Protein 3BPU (pdb70)

Foldseek 3Di:
DKDKDKFKAWAAPVGRQWDWDADPVQQAIFTCDRNDSRVPHDGGWHFQDKQPHGCRPPHRVVVVVVRVPDDHGDMIMTITIDDPDD

InterPro domains:
  IPR001202 WW domain [PF00397] (302-331)
  IPR001202 WW domain [PF00397] (361-390)
  IPR001202 WW domain [PS01159] (306-331)
  IPR001202 WW domain [PS01159] (365-390)
  IPR001202 WW domain [PS50020] (300-333)
  IPR001202 WW domain [PS50020] (359-392)
  IPR001202 WW domain [SM00456] (301-333)
  IPR001202 WW domain [SM00456] (360-392)
  IPR001202 WW domain [cd00201] (303-332)
  IPR001202 WW domain [cd00201] (362-392)
  IPR001478 PDZ domain [PF00595] (476-541)
  IPR001478 PDZ domain [PF00595] (644-720)
  IPR001478 PDZ domain [PF00595] (847-921)
  IPR001478 PDZ domain [PF00595] (999-1090)
  IPR001478 PDZ domain [PF00595] (1153-1228)
  IPR001478 PDZ domain [PS50106] (17-105)
  IPR001478 PDZ domain [PS50106] (472-541)
  IPR001478 PDZ domain [PS50106] (643-721)
  IPR001478 PDZ domain [PS50106] (841-923)
  IPR001478 PDZ domain [PS50106] (998-1094)

Secondary structure (DSSP, 8-state):
-EEEEEEEEE-BTTBSS-EEEE-TTSSSEEEEE-----TT--TT-EEEEETTEE-TTS-HHHHHHHHHTSPTT-EEEEEEEEE---

Sequence (86 aa):
SMELITVHIVKGPMGFGFTIADSPGGGGQRVKQIVDRSRGLKEGDLIVEVNKKNVQALTHNQVVDMLVESPKGSEVTLLVQRQTRL

B-factor: mean 22.25, std 10.45, range [5.33, 60.24]

GO terms:
  GO:0005515 protein binding (F, IPI)
  GO:0071944 cell periphery (C, IDA)
  GO:0005737 cytoplasm (C, IDA)
  GO:0005886 plasma membrane (C, IDA)
  GO:0005911 cell-cell junction (C, IDA)
  GO:0022409 positive regulation of cell-cell adhesion (P, IDA)
  GO:0005515 protein binding (F, TAS)
  GO:0005886 plasma membrane (C, TAS)
  GO:0005911 cell-cell junction (C, TAS)
  GO:0007155 cell adhesion (P, TAS)
  GO:0007166 cell surface receptor signaling pathway (P, TAS)
  GO:0030054 cell junction (C, IDA)
  GO:0042995 cell projection (C, IDA)
  GO:0051393 alpha-actinin binding (F, IPI)

CATH classification: 2.30.42.10

Radius of gyration: 11.93 Å; Cα contacts (8 Å, |Δi|>4): 181; chains: 1; bounding box: 28×35×20 Å

Nearest PDB structures (foldseek):
  3bpu-assembly1_A  TM=1.012E+00  e=3.705E-16  Homo sapiens
  3soe-assembly1_A  TM=9.095E-01  e=6.011E-08  Homo sapiens
  1ujv-assembly1_A  TM=8.438E-01  e=3.023E-08  Homo sapiens
  5n7f-assembly2_B  TM=8.901E-01  e=1.470E-05  Homo sapiens
  6twq-assembly1_B  TM=8.588E-01  e=2.924E-05  Homo sapiens

Organism: Homo sapiens (NCBI:txid9606)

Structure (mmCIF, N/CA/C/O backbone):
data_3BPU
#
_entry.id   3BPU
#
_cell.length_a   32.472
_cell.length_b   61.578
_cell.length_c   80.113
_cell.angle_alpha   90.00
_cell.angle_beta   90.00
_cell.angle_gamma   90.00
#
_symmetry.space_group_name_H-M   'C 2 2 21'
#
loop_
_entity.id
_entity.type
_entity.pdbx_description
1 polymer 'Membrane-associated guanylate kinase, WW and PDZ domain-containing protein 1'
2 non-polymer 'ZINC ION'
3 water water
#
loop_
_atom_site.group_PDB
_atom_site.id
_atom_site.type_symbol
_atom_site.label_atom_id
_atom_site.label_alt_id
_atom_site.label_comp_id
_atom_site.label_asym_id
_atom_site.label_entity_id
_atom_site.label_seq_id
_atom_site.pdbx_PDB_ins_code
_atom_site.Cartn_x
_atom_site.Cartn_y
_atom_site.Cartn_z
_atom_site.occupancy
_atom_site.B_iso_or_equiv
_atom_site.auth_seq_id
_atom_site.auth_comp_id
_atom_site.auth_asym_id
_atom_site.auth_atom_id
_atom_site.pdbx_PDB_model_num
ATOM 1 N N . SER A 1 1 ? -11.405 25.170 -19.4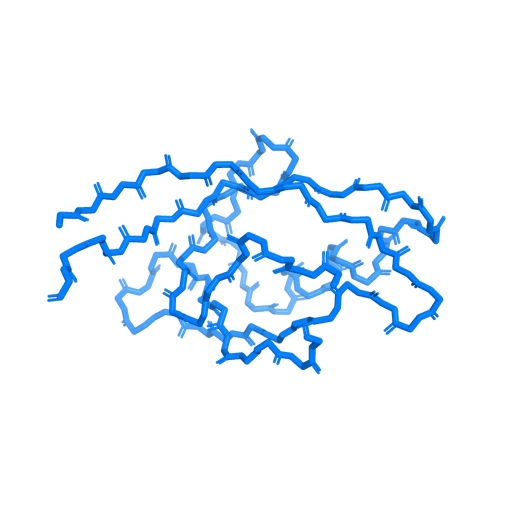87 1.00 30.79 638 SER A N 1
ATOM 2 C CA . SER A 1 1 ? -12.535 24.365 -20.025 1.00 28.82 638 SER A CA 1
ATOM 3 C C . SER A 1 1 ? -12.405 22.964 -19.464 1.00 24.21 638 SER A C 1
ATOM 4 O O . SER A 1 1 ? -11.336 22.603 -18.986 1.00 19.43 638 SER A O 1
ATOM 7 N N . MET A 1 2 ? -13.478 22.181 -19.564 1.00 24.34 639 MET A N 1
ATOM 8 C CA . MET A 1 2 ? -13.484 20.797 -19.093 1.00 19.60 639 MET A CA 1
ATOM 9 C C . MET A 1 2 ? -13.042 19.825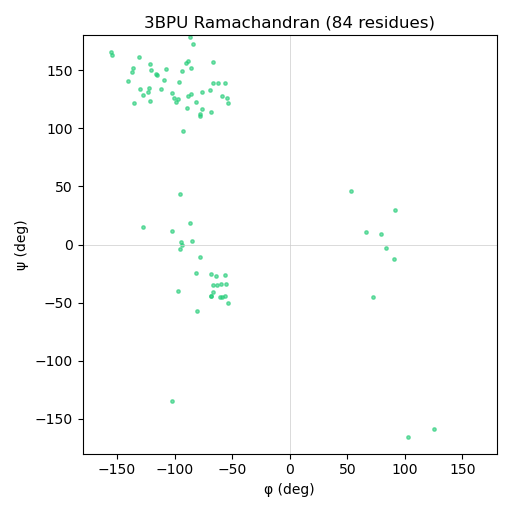 -20.180 1.00 14.12 639 MET A C 1
ATOM 10 O O . MET A 1 2 ? -13.715 19.649 -21.187 1.00 17.63 639 MET A O 1
ATOM 15 N N . GLU A 1 3 ? -11.934 19.152 -19.921 1.00 12.54 640 GLU A N 1
ATOM 16 C CA . GLU A 1 3 ? -11.291 18.213 -20.827 1.00 15.40 640 GLU A CA 1
ATOM 17 C C . GLU A 1 3 ? -11.311 16.807 -20.236 1.00 11.29 640 GLU A C 1
ATOM 18 O O . GLU A 1 3 ? -11.139 16.649 -19.034 1.00 14.92 640 GLU A O 1
ATOM 24 N N . LEU A 1 4 ? -11.424 15.794 -21.098 1.00 12.36 641 LEU A N 1
ATOM 25 C CA . LEU A 1 4 ? -11.270 14.390 -20.729 1.00 14.07 641 LEU A CA 1
ATOM 26 C C . LEU A 1 4 ? -9.857 13.908 -21.075 1.00 15.17 641 LEU A C 1
ATOM 27 O O . LEU A 1 4 ? -9.427 13.997 -22.243 1.00 14.61 641 LEU A O 1
ATOM 32 N N . ILE A 1 5 ? -9.143 13.415 -20.057 1.00 15.24 642 ILE A N 1
ATOM 33 C CA . ILE A 1 5 ? -7.747 13.053 -20.123 1.00 16.13 642 ILE A CA 1
ATOM 34 C C . ILE A 1 5 ? -7.613 11.626 -19.609 1.00 19.45 642 ILE A C 1
ATOM 35 O O . ILE A 1 5 ? -8.183 11.288 -18.569 1.00 13.56 642 ILE A O 1
ATOM 40 N N . THR A 1 6 ? -6.940 10.786 -20.410 1.00 17.27 643 THR A N 1
ATOM 41 C CA . THR A 1 6 ? -6.544 9.449 -20.004 1.00 18.84 643 THR A CA 1
ATOM 42 C C . THR A 1 6 ? -5.175 9.534 -19.317 1.00 19.02 643 THR A C 1
ATOM 43 O O . THR A 1 6 ? -4.246 10.160 -19.808 1.00 25.58 643 THR A O 1
ATOM 47 N N . VAL A 1 7 ? -5.101 8.963 -18.124 1.00 15.01 644 VAL A N 1
ATOM 48 C CA . VAL A 1 7 ? -3.855 8.900 -17.351 1.00 16.33 644 VAL A CA 1
ATOM 49 C C . VAL A 1 7 ? -3.552 7.438 -17.029 1.00 21.33 644 VAL A C 1
ATOM 50 O O . VAL A 1 7 ? -4.406 6.728 -16.550 1.00 16.49 644 VAL A O 1
ATOM 54 N N . HIS A 1 8 ? -2.311 7.013 -17.282 1.00 18.75 645 HIS A N 1
ATOM 55 C CA . HIS A 1 8 ? -1.843 5.643 -16.978 1.00 17.37 645 HIS A CA 1
ATOM 56 C C . HIS A 1 8 ? -1.007 5.694 -15.719 1.00 18.26 645 HIS A C 1
ATOM 57 O O . HIS A 1 8 ? -0.145 6.538 -15.629 1.00 15.61 645 HIS A O 1
ATOM 64 N N . ILE A 1 9 ? -1.293 4.814 -14.761 1.00 17.84 646 ILE A N 1
ATOM 65 C CA . ILE A 1 9 ? -0.601 4.774 -13.473 1.00 16.79 646 ILE A CA 1
ATOM 66 C C . ILE A 1 9 ? -0.270 3.335 -13.148 1.00 13.15 646 ILE A C 1
ATOM 67 O O . ILE A 1 9 ? -1.161 2.472 -13.110 1.00 16.58 646 ILE A O 1
ATOM 72 N N . VAL A 1 10 ? 1.015 3.085 -12.956 1.00 18.12 647 VAL A N 1
ATOM 73 C CA . VAL A 1 10 ? 1.529 1.783 -12.559 1.00 17.33 647 VAL A CA 1
ATOM 74 C C . VAL A 1 10 ? 1.450 1.730 -11.052 1.00 19.69 647 VAL A C 1
ATOM 75 O O . VAL A 1 10 ? 1.875 2.660 -10.369 1.00 18.22 647 VAL A O 1
ATOM 79 N N . LYS A 1 11 ? 0.861 0.662 -10.520 1.00 21.08 648 LYS A N 1
ATOM 80 C CA . LYS A 1 11 ? 0.784 0.499 -9.083 1.00 22.46 648 LYS A CA 1
ATOM 81 C C . LYS A 1 11 ? 2.138 0.059 -8.532 1.00 22.61 648 LYS A C 1
ATOM 82 O O . LYS A 1 11 ? 2.612 -1.029 -8.839 1.00 30.74 648 LYS A O 1
ATOM 91 N N . GLY A 1 12 ? 2.739 0.894 -7.696 1.00 32.70 649 GLY A N 1
ATOM 92 C CA . GLY A 1 12 ? 4.046 0.590 -7.119 1.00 29.53 649 GLY A CA 1
ATOM 93 C C . GLY A 1 12 ? 3.950 -0.241 -5.839 1.00 27.57 649 GLY A C 1
ATOM 94 O O . GLY A 1 12 ? 2.839 -0.533 -5.366 1.00 25.81 649 GLY A O 1
ATOM 95 N N . PRO A 1 13 ? 5.113 -0.602 -5.255 1.00 24.72 650 PRO A N 1
ATOM 96 C CA . PRO A 1 13 ? 5.100 -1.386 -4.001 1.00 26.86 650 PRO A CA 1
ATOM 97 C C . PRO A 1 13 ? 4.312 -0.717 -2.861 1.00 29.56 650 PRO A C 1
ATOM 98 O O . PRO A 1 13 ? 3.797 -1.417 -1.982 1.00 31.00 650 PRO A O 1
ATOM 102 N N . MET A 1 14 ? 4.208 0.619 -2.897 1.00 33.68 651 MET A N 1
ATOM 103 C CA . MET A 1 14 ? 3.437 1.395 -1.919 1.00 36.62 651 MET A CA 1
ATOM 104 C C . MET A 1 14 ? 2.061 1.860 -2.443 1.00 33.30 651 MET A C 1
ATOM 105 O O . MET A 1 14 ? 1.408 2.699 -1.828 1.00 37.34 651 MET A O 1
ATOM 110 N N . GLY A 1 15 ? 1.630 1.331 -3.580 1.00 32.03 652 GLY A N 1
ATOM 111 C CA . GLY A 1 15 ? 0.333 1.688 -4.156 1.00 32.53 652 GLY A CA 1
ATOM 112 C C . GLY A 1 15 ? 0.477 2.650 -5.313 1.00 34.17 652 GLY A C 1
ATOM 113 O O . GLY A 1 15 ? 1.590 2.836 -5.849 1.00 30.09 652 GLY A O 1
ATOM 114 N N . PHE A 1 16 ? -0.648 3.260 -5.693 1.00 32.63 653 PHE A N 1
ATOM 115 C CA . PHE A 1 16 ? -0.747 4.154 -6.864 1.00 38.09 653 PHE A CA 1
ATOM 116 C C . PHE A 1 16 ? -0.278 5.601 -6.605 1.00 39.59 653 PHE A C 1
ATOM 117 O O . PHE A 1 16 ? 0.077 6.322 -7.554 1.00 35.19 653 PHE A O 1
ATOM 125 N N . GLY A 1 17 ? -0.331 6.032 -5.341 1.00 31.15 654 GLY A N 1
ATOM 126 C CA . GLY A 1 17 ? 0.201 7.334 -4.928 1.00 37.02 654 GLY A CA 1
ATOM 127 C C . GLY A 1 17 ? -0.778 8.491 -4.949 1.00 35.61 654 GLY A C 1
ATOM 128 O O . GLY A 1 17 ? -0.363 9.633 -5.147 1.00 35.03 654 GLY A O 1
ATOM 129 N N . PHE A 1 18 ? -2.063 8.201 -4.738 1.00 33.53 655 PHE A N 1
ATOM 130 C CA . PHE A 1 18 ? -3.098 9.234 -4.601 1.00 31.46 655 PHE A CA 1
ATOM 131 C C . PHE A 1 18 ? -4.303 8.758 -3.780 1.00 29.30 655 PHE A C 1
ATOM 132 O O . PHE A 1 18 ? -4.523 7.563 -3.593 1.00 34.59 655 PHE A O 1
ATOM 140 N N . THR A 1 19 ? -5.085 9.727 -3.330 1.00 25.50 656 THR A N 1
ATOM 141 C CA . THR A 1 19 ? -6.275 9.519 -2.508 1.00 29.01 656 THR A CA 1
ATOM 142 C C . THR A 1 19 ? -7.492 10.128 -3.241 1.00 29.04 656 THR A C 1
ATOM 143 O O . THR A 1 19 ? -7.347 11.057 -4.061 1.00 27.01 656 THR A O 1
ATOM 150 N N . ILE A 1 20 ? -8.696 9.637 -2.944 1.00 21.85 657 ILE A N 1
ATOM 151 C CA . ILE A 1 20 ? -9.930 10.124 -3.588 1.00 20.63 657 ILE A CA 1
ATOM 152 C C . ILE A 1 20 ? -10.999 10.448 -2.561 1.00 16.94 657 ILE A C 1
ATOM 153 O O . ILE A 1 20 ? -10.919 9.951 -1.410 1.00 20.21 657 ILE A O 1
ATOM 158 N N . ALA A 1 21 ? -12.000 11.236 -2.958 1.00 20.27 658 ALA A N 1
ATOM 159 C CA . ALA A 1 21 ? -13.174 11.551 -2.143 1.00 18.76 658 ALA A CA 1
ATOM 160 C C . ALA A 1 21 ? -14.352 11.929 -3.034 1.00 24.63 658 ALA A C 1
ATOM 161 O O . ALA A 1 21 ? -14.146 12.195 -4.194 1.00 23.32 658 ALA A O 1
ATOM 163 N N . ASP A 1 22 ? -15.572 11.965 -2.482 1.00 23.53 659 ASP A N 1
ATOM 164 C CA . ASP A 1 22 ? -16.820 12.224 -3.255 1.00 19.62 659 ASP A CA 1
ATOM 165 C C . ASP A 1 22 ? -16.855 13.606 -3.916 1.00 19.63 659 ASP A C 1
ATOM 166 O O . ASP A 1 22 ? -16.473 14.582 -3.282 1.00 22.78 659 ASP A O 1
ATOM 171 N N . SER A 1 23 ? -17.348 13.663 -5.163 1.00 22.17 660 SER A N 1
ATOM 172 C CA . SER A 1 23 ? -17.547 14.932 -5.882 1.00 19.53 660 SER A CA 1
ATOM 173 C C . SER A 1 23 ? -18.789 15.661 -5.353 1.00 20.14 660 SER A C 1
ATOM 174 O O . SER A 1 23 ? -19.864 15.058 -5.217 1.00 23.47 660 SER A O 1
ATOM 177 N N . PRO A 1 24 ? -18.643 16.961 -5.054 1.00 24.43 661 PRO A N 1
ATOM 178 C CA . PRO A 1 24 ? -19.782 17.716 -4.520 1.00 25.48 661 PRO A CA 1
ATOM 179 C C . PRO A 1 24 ? -21.014 17.651 -5.435 1.00 29.00 661 PRO A C 1
ATOM 180 O O . PRO A 1 24 ? -22.131 17.606 -4.944 1.00 28.01 661 PRO A O 1
ATOM 184 N N . GLY A 1 25 ? -20.795 17.608 -6.751 1.00 29.95 662 GLY A N 1
ATOM 185 C CA . GLY A 1 25 ? -21.882 17.512 -7.735 1.00 29.76 662 GLY A CA 1
ATOM 186 C C . GLY A 1 25 ? -22.402 16.111 -8.050 1.00 29.24 662 GLY A C 1
ATOM 187 O O . GLY A 1 25 ? -23.267 15.951 -8.917 1.00 30.77 662 GLY A O 1
ATOM 188 N N . GLY A 1 26 ? -21.867 15.101 -7.369 1.00 22.44 663 GLY A N 1
ATOM 189 C CA . GLY A 1 26 ? -22.417 13.752 -7.400 1.00 26.75 663 GLY A CA 1
ATOM 190 C C . GLY A 1 26 ? -22.074 12.927 -8.628 1.00 27.11 663 GLY A C 1
ATOM 191 O O . GLY A 1 26 ? -22.620 11.838 -8.797 1.00 31.89 663 GLY A O 1
ATOM 192 N N . GLY A 1 27 ? -21.170 13.422 -9.471 1.00 31.14 664 GLY A N 1
ATOM 193 C CA . GLY A 1 27 ? -20.724 12.674 -10.662 1.00 27.66 664 GLY A CA 1
ATOM 194 C C . GLY A 1 27 ? -19.580 11.690 -10.465 1.00 28.08 664 GLY A C 1
ATOM 195 O O . GLY A 1 27 ? -18.918 11.318 -11.439 1.00 21.69 664 GLY A O 1
ATOM 196 N N . GLY A 1 28 ? -19.324 11.285 -9.221 1.00 26.00 665 GLY A N 1
ATOM 197 C CA . GLY A 1 28 ? -18.228 10.361 -8.913 1.00 30.55 665 GLY A CA 1
ATOM 198 C C . GLY A 1 28 ? -17.218 10.824 -7.864 1.00 25.85 665 GLY A C 1
ATOM 199 O O . GLY A 1 28 ? -17.518 11.656 -7.020 1.00 28.80 665 GLY A O 1
ATOM 200 N N . GLN A 1 29 ? -16.035 10.215 -7.909 1.00 19.40 666 GLN A N 1
ATOM 201 C CA . GLN A 1 29 ? -14.908 10.536 -7.028 1.00 19.52 666 GLN A CA 1
ATOM 202 C C . GLN A 1 29 ? -13.927 11.500 -7.652 1.00 19.10 666 GLN A C 1
ATOM 203 O O . GLN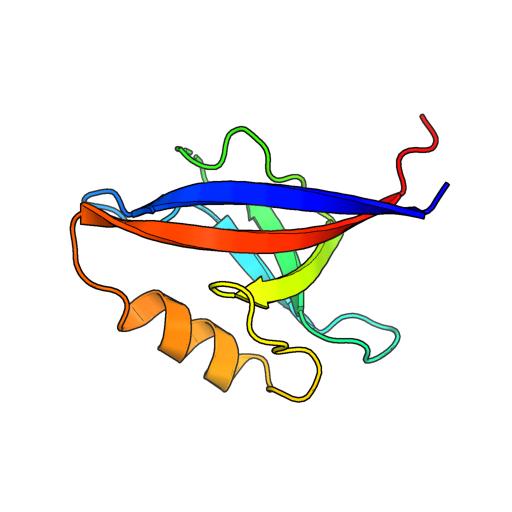 A 1 29 ? -13.580 11.380 -8.824 1.00 20.81 666 GLN A O 1
ATOM 209 N N . ARG A 1 30 ? -13.441 12.427 -6.855 1.00 19.62 667 ARG A N 1
ATOM 210 C CA . ARG A 1 30 ? -12.382 13.315 -7.285 1.00 21.64 667 ARG A CA 1
ATOM 211 C C . ARG A 1 30 ? -11.104 12.940 -6.586 1.00 20.28 667 ARG A C 1
ATOM 212 O O . ARG A 1 30 ? -11.135 12.407 -5.478 1.00 25.84 667 ARG A O 1
ATOM 220 N N . VAL A 1 31 ? -9.987 13.201 -7.248 1.00 18.08 668 VAL A N 1
ATOM 221 C CA . VAL A 1 31 ? -8.656 13.004 -6.686 1.00 18.95 668 VAL A CA 1
ATOM 222 C C . VAL A 1 31 ? -8.472 14.042 -5.567 1.00 24.13 668 VAL A C 1
ATOM 223 O O . VAL A 1 31 ? -8.460 15.253 -5.814 1.00 23.21 668 VAL A O 1
ATOM 227 N N . LYS A 1 32 ? -8.362 13.549 -4.337 1.00 22.36 669 LYS A N 1
ATOM 228 C CA . LYS A 1 32 ? -8.257 14.417 -3.165 1.00 22.13 669 LYS A CA 1
ATOM 229 C C . LYS A 1 32 ? -6.825 14.922 -3.013 1.00 24.55 669 LYS A C 1
ATOM 230 O O . LYS A 1 32 ? -6.573 16.134 -2.981 1.00 26.60 669 LYS A O 1
ATOM 236 N N . GLN A 1 33 ? -5.887 13.990 -2.916 1.00 21.76 670 GLN A N 1
ATOM 237 C CA . GLN A 1 33 ? -4.485 14.331 -2.761 1.00 24.43 670 GLN A CA 1
ATOM 238 C C . GLN A 1 33 ? -3.579 13.428 -3.569 1.00 24.14 670 GLN A C 1
ATOM 239 O O . GLN A 1 33 ? -3.811 12.229 -3.663 1.00 26.36 670 GLN A O 1
ATOM 245 N N . ILE A 1 34 ? -2.542 14.019 -4.149 1.00 23.43 671 ILE A N 1
ATOM 246 C CA . ILE A 1 34 ? -1.480 13.256 -4.758 1.00 22.91 671 ILE A CA 1
ATOM 247 C C . ILE A 1 34 ? -0.436 13.098 -3.677 1.00 26.16 671 ILE A C 1
ATOM 248 O O . ILE A 1 34 ? 0.345 14.029 -3.412 1.00 27.91 671 ILE A O 1
ATOM 253 N N . VAL A 1 35 ? -0.465 11.941 -3.013 1.00 30.19 672 VAL A N 1
ATOM 254 C CA . VAL A 1 35 ? 0.537 11.585 -2.003 1.00 30.54 672 VAL A CA 1
ATOM 255 C C . VAL A 1 35 ? 1.918 11.341 -2.636 1.00 31.90 672 VAL A C 1
ATOM 256 O O . VAL A 1 35 ? 2.928 11.486 -1.970 1.00 37.33 672 VAL A O 1
ATOM 258 N N . ASP A 1 36 ? 1.950 10.970 -3.916 1.00 35.53 673 ASP A N 1
ATOM 259 C CA . ASP A 1 36 ? 3.201 10.831 -4.667 1.00 39.45 673 ASP A CA 1
ATOM 260 C C . ASP A 1 36 ? 3.418 12.046 -5.593 1.00 42.19 673 ASP A C 1
ATOM 261 O O . ASP A 1 36 ? 3.454 11.940 -6.826 1.00 42.06 673 ASP A O 1
ATOM 266 N N . ARG A 1 39 ? 4.762 8.924 -9.474 1.00 34.35 676 ARG A N 1
ATOM 267 C CA . ARG A 1 39 ? 4.048 7.722 -9.928 1.00 29.68 676 ARG A CA 1
ATOM 268 C C . ARG A 1 39 ? 2.765 8.077 -10.649 1.00 28.65 676 ARG A C 1
ATOM 269 O O . ARG A 1 39 ? 2.445 7.499 -11.712 1.00 10.10 676 ARG A O 1
ATOM 277 N N . SER A 1 40 ? 2.033 9.015 -10.043 1.00 30.60 677 SER A N 1
ATOM 278 C CA . SER A 1 40 ? 0.770 9.519 -10.554 1.00 32.29 677 SER A CA 1
ATOM 279 C C . SER A 1 40 ? 1.007 10.792 -11.351 1.00 34.38 677 SER A C 1
ATOM 280 O O . SER A 1 40 ? 0.252 11.744 -11.215 1.00 42.61 677 SER A O 1
ATOM 282 N N . ARG A 1 41 ? 2.039 10.797 -12.195 1.00 28.91 678 ARG A N 1
ATOM 283 C CA . ARG A 1 41 ? 2.593 12.043 -12.753 1.00 33.28 678 ARG A CA 1
ATOM 284 C C . ARG A 1 41 ? 1.614 12.897 -13.569 1.00 33.44 678 ARG A C 1
ATOM 285 O O . ARG A 1 41 ? 1.696 14.135 -13.550 1.00 39.28 678 ARG A O 1
ATOM 287 N N . GLY A 1 42 ? 0.691 12.252 -14.271 1.00 29.40 679 GLY A N 1
ATOM 288 C CA . GLY A 1 42 ? -0.276 12.981 -15.071 1.00 25.52 679 GLY A CA 1
ATOM 289 C C . GLY A 1 42 ? -1.607 13.276 -14.389 1.00 22.51 679 GLY A C 1
ATOM 290 O O . GLY A 1 42 ? -2.496 13.826 -15.021 1.00 28.19 679 GLY A O 1
ATOM 291 N N . LEU A 1 43 ? -1.763 12.889 -13.123 1.00 12.58 680 LEU A N 1
ATOM 292 C CA . LEU A 1 43 ? -3.004 13.145 -12.384 1.00 5.61 680 LEU A CA 1
ATOM 293 C C . LEU A 1 43 ? -2.896 14.499 -11.664 1.00 5.58 680 LEU A C 1
ATOM 294 O O . LEU A 1 43 ? -1.778 14.971 -11.434 1.00 16.29 680 LEU A O 1
ATOM 299 N N . LYS A 1 44 ? -4.041 15.125 -11.357 1.00 9.97 681 LYS A N 1
ATOM 300 C CA . LYS A 1 44 ? -4.021 16.388 -10.621 1.00 14.10 681 LYS A CA 1
ATOM 301 C C . LYS A 1 44 ? -5.106 16.345 -9.570 1.00 8.42 681 LYS A C 1
ATOM 302 O O . LYS A 1 44 ? -6.154 15.727 -9.805 1.00 10.28 681 LYS A O 1
ATOM 306 N N . GLU A 1 45 ? -4.890 17.016 -8.434 1.00 7.43 682 GLU A N 1
ATOM 307 C CA . GLU A 1 45 ? -5.959 17.162 -7.456 1.00 14.27 682 GLU A CA 1
ATOM 308 C C . GLU A 1 45 ? -7.192 17.810 -8.089 1.00 9.56 682 GLU A C 1
ATOM 309 O O . GLU A 1 45 ? -7.085 18.712 -8.923 1.00 14.04 682 GLU A O 1
ATOM 315 N N . GLY A 1 46 ? -8.374 17.312 -7.735 1.00 8.30 683 GLY A N 1
ATOM 316 C CA . GLY A 1 46 ? -9.663 17.763 -8.263 1.00 7.81 683 GLY A CA 1
ATOM 317 C C . GLY A 1 46 ? -10.160 17.038 -9.495 1.00 7.66 683 GLY A C 1
ATOM 318 O O . GLY A 1 46 ? -11.329 17.175 -9.855 1.00 12.26 683 GLY A O 1
ATOM 319 N N . ASP A 1 47 ? -9.309 16.240 -10.147 1.00 10.91 684 ASP A N 1
ATOM 320 C CA . ASP A 1 47 ? -9.691 15.425 -11.315 1.00 12.34 684 ASP A CA 1
ATOM 321 C C . ASP A 1 47 ? -10.893 14.560 -10.922 1.00 13.72 684 ASP A C 1
ATOM 322 O O . ASP A 1 47 ? -10.849 13.869 -9.882 1.00 12.30 684 ASP A O 1
ATOM 327 N N . LEU A 1 48 ? -11.972 14.630 -11.698 1.00 13.50 685 LEU A N 1
ATOM 328 C CA . LEU A 1 48 ? -13.088 13.727 -11.553 1.00 12.43 685 LEU A CA 1
ATOM 329 C C . LEU A 1 48 ? -12.757 12.412 -12.273 1.00 16.37 685 LEU A C 1
ATOM 330 O O . LEU A 1 48 ? -12.474 12.412 -13.464 1.00 13.27 685 LEU A O 1
ATOM 335 N N . ILE A 1 49 ? -12.803 11.300 -11.542 1.00 12.08 686 ILE A N 1
ATOM 336 C CA . ILE A 1 49 ? -12.626 9.965 -12.151 1.00 11.05 686 ILE A CA 1
ATOM 337 C C . ILE A 1 49 ? -13.889 9.527 -12.849 1.00 13.38 686 ILE A C 1
ATOM 338 O O . ILE A 1 49 ? -14.892 9.247 -12.196 1.00 13.51 686 ILE A O 1
ATOM 343 N N . VAL A 1 50 ? -13.831 9.437 -14.175 1.00 11.27 687 VAL A N 1
ATOM 344 C CA . VAL A 1 50 ? -15.035 9.055 -14.970 1.00 7.70 687 VAL A CA 1
ATOM 345 C C . VAL A 1 50 ? -14.951 7.560 -15.256 1.00 9.24 687 VAL A C 1
ATOM 346 O O . VAL A 1 50 ? -15.945 6.888 -15.213 1.00 10.46 687 VAL A O 1
ATOM 350 N N . GLU A 1 51 ? -13.771 7.049 -15.565 1.00 10.29 688 GLU A N 1
ATOM 351 C CA . GLU A 1 51 ? -13.577 5.613 -15.887 1.00 9.93 688 GLU A CA 1
ATOM 352 C C . GLU A 1 51 ? -12.330 5.069 -15.198 1.00 9.80 688 GLU A C 1
ATOM 353 O O . GLU A 1 51 ? -11.408 5.794 -14.957 1.00 15.27 688 GLU A O 1
ATOM 359 N N . VAL A 1 52 ? -12.318 3.762 -14.899 1.00 8.97 689 VAL A N 1
ATOM 360 C CA . VAL A 1 52 ? -11.161 2.955 -14.540 1.00 12.26 689 VAL A CA 1
ATOM 361 C C . VAL A 1 52 ? -11.104 1.828 -15.605 1.00 10.01 689 VAL A C 1
ATOM 362 O O . VAL A 1 52 ? -12.109 1.125 -15.820 1.00 11.56 689 VAL A O 1
ATOM 366 N N . ASN A 1 53 ? -9.969 1.721 -16.292 1.00 9.86 690 ASN A N 1
ATOM 367 C CA . ASN A 1 53 ? -9.757 0.713 -17.325 1.00 11.34 690 ASN A CA 1
ATOM 368 C C . ASN A 1 53 ? -10.880 0.734 -18.393 1.00 8.66 690 ASN A C 1
ATOM 369 O O . ASN A 1 53 ? -11.406 -0.298 -18.829 1.00 9.22 690 ASN A O 1
ATOM 374 N N . LYS A 1 54 ? -11.178 1.949 -18.813 1.00 9.70 691 LYS A N 1
ATOM 375 C CA . LYS A 1 54 ? -12.181 2.246 -19.865 1.00 13.10 691 LYS A CA 1
ATOM 376 C C . LYS A 1 54 ? -13.615 1.946 -19.552 1.00 16.48 691 LYS A C 1
ATOM 377 O O . LYS A 1 54 ? -14.437 1.998 -20.418 1.00 11.44 691 LYS A O 1
ATOM 382 N N . LYS A 1 55 ? -13.905 1.646 -18.298 1.00 14.15 692 LYS A N 1
ATOM 383 C CA . LYS A 1 55 ? -15.209 1.300 -17.872 1.00 11.76 692 LYS A CA 1
ATOM 384 C C . LYS A 1 55 ? -15.720 2.434 -16.978 1.00 12.45 692 LYS A C 1
ATOM 385 O O . LYS A 1 55 ? -15.055 2.884 -16.064 1.00 11.00 692 LYS A O 1
ATOM 391 N N . ASN A 1 56 ? -16.946 2.884 -17.172 1.00 11.78 693 ASN A N 1
ATOM 392 C CA . ASN A 1 56 ? -17.437 3.987 -16.346 1.00 12.79 693 ASN A CA 1
ATOM 393 C C . ASN A 1 56 ? -17.595 3.589 -14.869 1.00 10.23 693 ASN A C 1
ATOM 394 O O . ASN A 1 56 ? -18.138 2.530 -14.582 1.00 13.26 693 ASN A O 1
ATOM 399 N N . VAL A 1 57 ? -17.210 4.483 -13.978 1.00 9.14 694 VAL A N 1
ATOM 400 C CA . VAL A 1 57 ? -17.309 4.246 -12.506 1.00 12.34 694 VAL A CA 1
ATOM 401 C C . VAL A 1 57 ? -18.046 5.366 -11.787 1.00 17.52 694 VAL A C 1
ATOM 402 O O . VAL A 1 57 ? -17.992 5.444 -10.549 1.00 14.70 694 VAL A O 1
ATOM 406 N N . GLN A 1 58 ? -18.756 6.211 -12.540 1.00 13.75 695 GLN A N 1
ATOM 407 C CA . GLN A 1 58 ? -19.437 7.380 -11.967 1.00 13.60 695 GLN A CA 1
ATOM 408 C C . GLN A 1 58 ? -20.549 7.012 -10.988 1.00 12.48 695 GLN A C 1
ATOM 409 O O . GLN A 1 58 ? -20.812 7.763 -10.051 1.00 15.28 695 GLN A O 1
ATOM 415 N N . ALA A 1 59 ? -21.141 5.835 -11.163 1.00 12.99 696 ALA A N 1
ATOM 416 C CA . ALA A 1 59 ? -22.277 5.413 -10.292 1.00 14.54 696 ALA A CA 1
ATOM 417 C C . ALA A 1 59 ? -21.768 4.579 -9.120 1.00 16.80 696 ALA A C 1
ATOM 418 O O . ALA A 1 59 ? -22.564 4.115 -8.297 1.00 20.58 696 ALA A O 1
ATOM 420 N N . LEU A 1 60 ? -20.465 4.348 -9.039 1.00 12.26 697 LEU A N 1
ATOM 421 C CA . LEU A 1 60 ? -19.921 3.672 -7.890 1.00 13.54 697 LEU A CA 1
ATOM 422 C C . LEU A 1 60 ? -19.616 4.629 -6.739 1.00 11.84 697 LEU A C 1
ATOM 423 O O . LEU A 1 60 ? -19.296 5.818 -6.931 1.00 14.70 697 LEU A O 1
ATOM 428 N N . THR A 1 61 ? -19.683 4.091 -5.527 1.00 15.17 698 THR A N 1
ATOM 429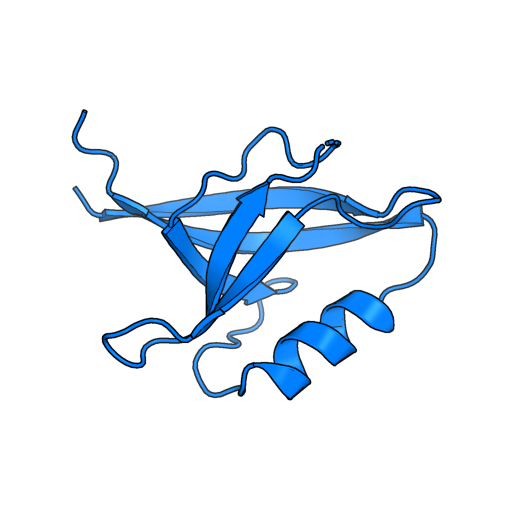 C CA . THR A 1 61 ? -19.476 4.860 -4.331 1.00 11.37 698 THR A CA 1
ATOM 430 C C . THR A 1 61 ? -17.989 4.941 -4.055 1.00 7.16 698 THR A C 1
ATOM 431 O O . THR A 1 61 ? -17.142 4.268 -4.677 1.00 17.73 698 THR A O 1
ATOM 435 N N . HIS A 1 62 ? -17.678 5.761 -3.063 1.00 11.29 699 HIS A N 1
ATOM 436 C CA . HIS A 1 62 ? -16.303 5.902 -2.650 1.00 8.78 699 HIS A CA 1
ATOM 437 C C . HIS A 1 62 ? -15.692 4.559 -2.336 1.00 19.51 699 HIS A C 1
ATOM 438 O O . HIS A 1 62 ? -14.600 4.285 -2.800 1.00 10.62 699 HIS A O 1
ATOM 445 N N . ASN A 1 63 ? -16.368 3.764 -1.509 1.00 17.29 700 ASN A N 1
ATOM 446 C CA . ASN A 1 63 ? -15.833 2.473 -1.026 1.00 14.60 700 ASN A CA 1
ATOM 447 C C . ASN A 1 63 ? -15.609 1.473 -2.161 1.00 13.81 700 ASN A C 1
ATOM 448 O O . ASN A 1 63 ? -14.639 0.684 -2.178 1.00 13.21 700 ASN A O 1
ATOM 453 N N . GLN A 1 64 ? -16.474 1.539 -3.139 1.00 10.70 701 GLN A N 1
ATOM 454 C CA . GLN A 1 64 ? -16.363 0.692 -4.305 1.00 11.12 701 GLN A CA 1
ATOM 455 C C . GLN A 1 64 ? -15.165 1.040 -5.159 1.00 13.24 701 GLN A C 1
ATOM 456 O O . GLN A 1 64 ? -14.514 0.158 -5.671 1.00 15.11 701 GLN A O 1
ATOM 462 N N . VAL A 1 65 ? -14.935 2.333 -5.403 1.00 13.44 702 VAL A N 1
ATOM 463 C CA . VAL A 1 65 ? -13.788 2.730 -6.180 1.00 11.92 702 VAL A CA 1
ATOM 464 C C . VAL A 1 65 ? -12.533 2.407 -5.439 1.00 15.75 702 VAL A C 1
ATOM 465 O O . VAL A 1 65 ? -11.592 1.871 -6.011 1.00 10.32 702 VAL A O 1
ATOM 469 N N . VAL A 1 66 ? -12.508 2.642 -4.131 1.00 14.44 703 VAL A N 1
ATOM 470 C CA . VAL A 1 66 ? -11.311 2.325 -3.375 1.00 8.57 703 VAL A CA 1
ATOM 471 C C . VAL A 1 66 ? -10.960 0.818 -3.450 1.00 7.49 703 VAL A C 1
ATOM 472 O O . VAL A 1 66 ? -9.786 0.464 -3.637 1.00 11.86 703 VAL A O 1
ATOM 476 N N . ASP A 1 67 ? -11.952 -0.035 -3.289 1.00 12.11 704 ASP A N 1
ATOM 477 C CA . ASP A 1 67 ? -11.742 -1.464 -3.284 1.00 10.95 704 ASP A CA 1
ATOM 478 C C . ASP A 1 67 ? -11.302 -1.930 -4.674 1.00 15.30 704 ASP A C 1
ATOM 479 O O . ASP A 1 67 ? -10.499 -2.817 -4.788 1.00 12.62 704 ASP A O 1
ATOM 484 N N . MET A 1 68 ? -11.818 -1.301 -5.731 1.00 15.35 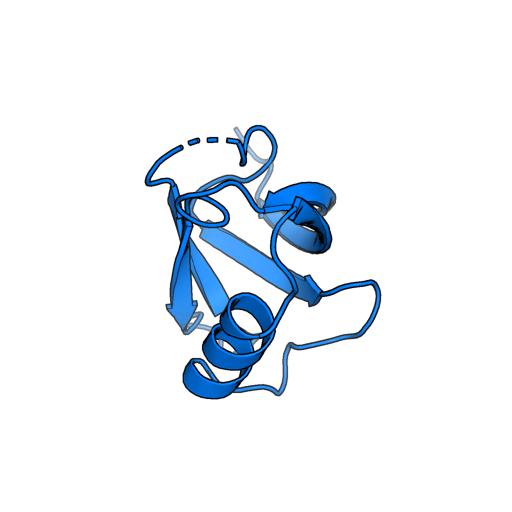705 MET A N 1
ATOM 485 C CA . MET A 1 68 ? -11.373 -1.606 -7.109 1.00 12.76 705 MET A CA 1
ATOM 486 C C . MET A 1 68 ? -9.825 -1.354 -7.260 1.00 11.46 705 MET A C 1
ATOM 487 O O . MET A 1 68 ? -9.099 -2.183 -7.813 1.00 16.98 705 MET A O 1
ATOM 492 N N . LEU A 1 69 ? -9.336 -0.226 -6.737 1.00 8.93 706 LEU A N 1
ATOM 493 C CA . LEU A 1 69 ? -7.910 0.113 -6.781 1.00 15.73 706 LEU A CA 1
ATOM 494 C C . LEU A 1 69 ? -7.083 -0.811 -5.888 1.00 13.66 706 LEU A C 1
ATOM 495 O O . LEU A 1 69 ? -6.024 -1.285 -6.283 1.00 15.87 706 LEU A O 1
ATOM 500 N N . VAL A 1 70 ? -7.581 -1.070 -4.671 1.00 14.44 707 VAL A N 1
ATOM 501 C CA . VAL A 1 70 ? -6.913 -1.976 -3.757 1.00 11.85 707 VAL A CA 1
ATOM 502 C C . VAL A 1 70 ? -6.686 -3.356 -4.343 1.00 12.61 707 VAL A C 1
ATOM 503 O O . VAL A 1 70 ? -5.600 -3.904 -4.223 1.00 12.49 707 VAL A O 1
ATOM 507 N N . GLU A 1 71 ? -7.690 -3.902 -5.002 1.00 15.41 708 GLU A N 1
ATOM 508 C CA . GLU A 1 71 ? -7.656 -5.256 -5.530 1.00 12.24 708 GLU A CA 1
ATOM 509 C C . GLU A 1 71 ? -6.831 -5.369 -6.838 1.00 17.01 708 GLU A C 1
ATOM 510 O O . GLU A 1 71 ? -6.571 -6.463 -7.320 1.00 16.42 708 GLU A O 1
ATOM 516 N N . SER A 1 72 ? -6.466 -4.233 -7.416 1.00 17.50 709 SER A N 1
ATOM 517 C CA . SER A 1 72 ? -5.727 -4.225 -8.675 1.00 19.47 709 SER A CA 1
ATOM 518 C C . SER A 1 72 ? -4.347 -4.757 -8.343 1.00 20.40 709 SER A C 1
ATOM 519 O O . SER A 1 72 ? -3.756 -4.343 -7.349 1.00 20.80 709 SER A O 1
ATOM 522 N N . PRO A 1 73 ? -3.853 -5.697 -9.154 1.00 18.41 710 PRO A N 1
ATOM 523 C CA . PRO A 1 73 ? -2.697 -6.461 -8.739 1.00 23.87 710 PRO A CA 1
ATOM 524 C C . PRO A 1 73 ? -1.429 -5.630 -8.636 1.00 26.11 710 PRO A C 1
ATOM 525 O O . PRO A 1 73 ? -1.306 -4.575 -9.277 1.00 20.34 710 PRO A O 1
ATOM 529 N N . LYS A 1 74 ? -0.500 -6.136 -7.828 1.00 29.35 711 LYS A N 1
ATOM 530 C CA . LYS A 1 74 ? 0.808 -5.524 -7.638 1.00 31.13 711 LYS A CA 1
ATOM 531 C C . LYS A 1 74 ? 1.531 -5.422 -8.968 1.00 21.77 711 LYS A C 1
ATOM 532 O O . LYS A 1 74 ? 1.633 -6.406 -9.712 1.00 19.87 711 LYS A O 1
ATOM 534 N N . GLY A 1 75 ? 1.997 -4.218 -9.283 1.00 18.20 712 GLY A N 1
ATOM 535 C CA . GLY A 1 75 ? 2.835 -4.006 -10.445 1.00 14.98 712 GLY A CA 1
ATOM 536 C C . GLY A 1 75 ? 2.079 -3.823 -11.754 1.00 15.49 712 GLY A C 1
ATOM 537 O O . GLY A 1 75 ? 2.695 -3.558 -12.775 1.00 12.47 712 GLY A O 1
ATOM 538 N N . SER A 1 76 ? 0.751 -3.936 -11.719 1.00 14.69 713 SER A N 1
ATOM 539 C CA . SER A 1 76 ? -0.070 -3.731 -12.909 1.00 21.12 713 SER A CA 1
ATOM 540 C C . SER A 1 76 ? -0.456 -2.265 -13.068 1.00 13.98 713 SER A C 1
ATOM 541 O O . SER A 1 76 ? -0.434 -1.490 -12.113 1.00 12.73 713 SER A O 1
ATOM 544 N N . GLU A 1 77 ? -0.788 -1.897 -14.289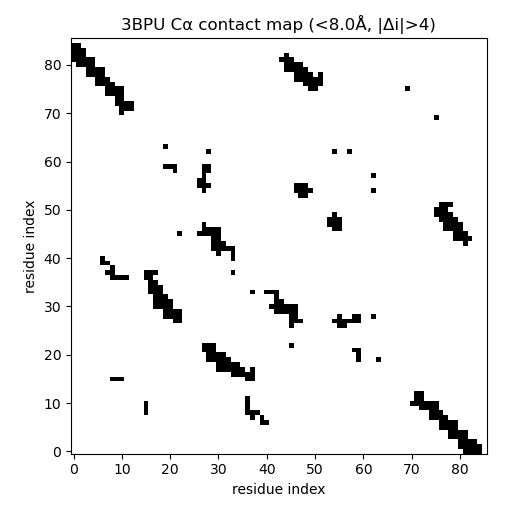 1.00 15.78 714 GLU A N 1
ATOM 545 C CA . GLU A 1 77 ? -1.262 -0.555 -14.570 1.00 16.13 714 GLU A CA 1
ATOM 546 C C . GLU A 1 77 ? -2.768 -0.499 -14.526 1.00 16.29 714 GLU A C 1
ATOM 547 O O . GLU A 1 77 ? -3.441 -1.445 -14.898 1.00 15.40 714 GLU A O 1
ATOM 553 N N . VAL A 1 78 ? -3.259 0.667 -14.132 1.00 9.13 715 VAL A N 1
ATOM 554 C CA . VAL A 1 78 ? -4.627 1.072 -14.245 1.00 15.35 715 VAL A CA 1
ATOM 555 C C . 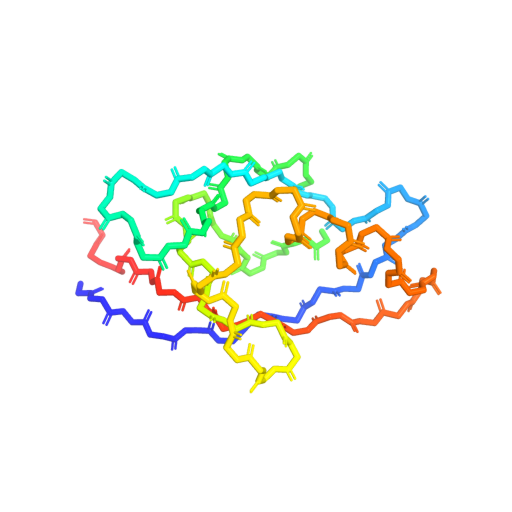VAL A 1 78 ? -4.642 2.273 -15.214 1.00 14.14 715 VAL A C 1
ATOM 556 O O . VAL A 1 78 ? -3.685 3.040 -15.294 1.00 13.08 715 VAL A O 1
ATOM 560 N N . THR A 1 79 ? -5.700 2.380 -16.003 1.00 11.84 716 THR A N 1
ATOM 561 C CA . THR A 1 79 ? -5.997 3.627 -16.739 1.00 8.38 716 THR A CA 1
ATOM 562 C C . THR A 1 79 ? -7.204 4.278 -16.114 1.00 7.79 716 THR A C 1
ATOM 563 O O . THR A 1 79 ? -8.130 3.618 -15.672 1.00 13.33 716 THR A O 1
ATOM 567 N N . LEU A 1 80 ? -7.137 5.600 -16.045 1.00 13.01 717 LEU A N 1
ATOM 568 C CA . LEU A 1 80 ? -8.207 6.415 -15.578 1.00 10.42 717 LEU A CA 1
ATOM 569 C C . LEU A 1 80 ? -8.575 7.406 -16.677 1.00 10.13 717 LEU A C 1
ATOM 570 O O . LEU A 1 80 ? -7.711 8.052 -17.240 1.00 15.67 717 LEU A O 1
ATOM 575 N N . LEU A 1 81 ? -9.872 7.563 -16.918 1.00 7.93 718 LEU A N 1
ATOM 576 C CA . LEU A 1 81 ? -10.352 8.727 -17.713 1.00 8.19 718 LEU A CA 1
ATOM 577 C C . LEU A 1 81 ? -10.787 9.745 -16.656 1.00 10.22 718 LEU A C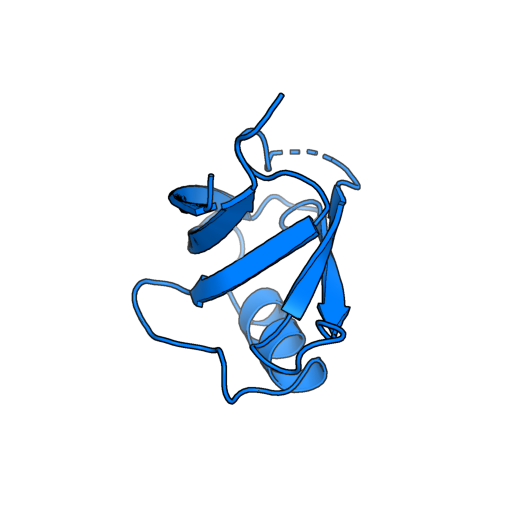 1
ATOM 578 O O . LEU A 1 81 ? -11.615 9.462 -15.800 1.00 9.29 718 LEU A O 1
ATOM 583 N N . VAL A 1 82 ? -10.264 10.940 -16.719 1.00 7.74 719 VAL A N 1
ATOM 584 C CA . VAL A 1 82 ? -10.648 12.002 -15.752 1.00 8.96 719 VAL A CA 1
ATOM 585 C C . VAL A 1 82 ? -11.229 13.208 -16.451 1.00 8.83 719 VAL A C 1
ATOM 586 O O . VAL A 1 82 ? -10.912 13.450 -17.601 1.00 10.16 719 VAL A O 1
ATOM 590 N N . GLN A 1 83 ? -12.132 13.930 -15.782 1.00 14.59 720 GLN A N 1
ATOM 591 C CA . GLN A 1 83 ? -12.552 15.231 -16.283 1.00 8.78 720 GLN A CA 1
ATOM 592 C C . GLN A 1 83 ? -11.788 16.309 -15.474 1.00 13.09 720 GLN A C 1
ATOM 593 O O . GLN A 1 83 ? -11.826 16.298 -14.233 1.00 10.37 720 GLN A O 1
ATOM 599 N N . ARG A 1 84 ? -11.105 17.205 -16.186 1.00 13.04 721 ARG A N 1
ATOM 600 C CA . ARG A 1 84 ? -10.236 18.200 -15.589 1.00 9.36 721 ARG A CA 1
ATOM 601 C C . ARG A 1 84 ? -10.564 19.581 -16.132 1.00 15.00 721 ARG A C 1
ATOM 602 O O . ARG A 1 84 ? -10.731 19.772 -17.337 1.00 13.08 721 ARG A O 1
ATOM 610 N N . GLN A 1 85 ? -10.653 20.535 -15.224 1.00 11.40 722 GLN A N 1
ATOM 611 C CA . GLN A 1 85 ? -10.788 21.922 -15.587 1.00 17.49 722 GLN A CA 1
ATOM 612 C C . GLN A 1 85 ? -9.387 22.388 -16.005 1.00 22.29 722 GLN A C 1
ATOM 613 O O . GLN A 1 85 ? -8.474 22.438 -15.184 1.00 28.24 722 GLN A O 1
ATOM 619 N N . THR A 1 86 ? -9.203 22.653 -17.294 1.00 23.32 723 THR A N 1
ATOM 620 C CA . THR A 1 86 ? -7.878 23.025 -17.811 1.00 30.86 723 THR A CA 1
ATOM 621 C C . THR A 1 86 ? -7.668 24.549 -17.899 1.00 27.57 723 THR A C 1
ATOM 622 O O . THR A 1 86 ? -6.567 24.989 -18.230 1.00 30.39 723 THR A O 1
ATOM 626 N N . ARG A 1 87 ? -8.701 25.339 -17.593 1.00 25.63 724 ARG A N 1
ATOM 627 C CA . ARG A 1 87 ? -8.560 26.797 -17.464 1.00 28.77 724 ARG A CA 1
ATOM 628 C C . ARG A 1 87 ? -7.447 27.147 -16.468 1.00 31.54 724 ARG A C 1
ATOM 629 O O . ARG A 1 87 ? -7.519 26.746 -15.302 1.00 29.39 724 ARG A O 1
ATOM 631 N N . LEU A 1 88 ? -6.434 27.899 -16.923 1.00 29.13 725 LEU A N 1
ATOM 632 C CA . LEU A 1 88 ? -5.257 28.198 -16.096 1.00 28.64 725 LEU A CA 1
ATOM 633 C C . LEU A 1 88 ? -5.543 29.274 -15.044 1.00 30.39 725 LEU A C 1
ATOM 634 O O . LEU A 1 88 ? -6.602 29.920 -15.020 1.00 24.40 725 LEU A O 1
#

Solvent-accessible surface area: 5166 Å² total; per-residue (Å²): 90,107,84,111,40,76,8,111,0,73,35,10,145,192,15,12,17,27,57,8,39,100,9,137,78,63,25,10,7,69,2,128,94,43,83,97,115,2,104,38,10,77,110,35,2,13,1,17,42,5,64,155,138,93,6,63,102,50,81,66,116,89,0,56,72,73,16,98,126,19,86,99,54,46,84,1,23,1,32,0,52,40,99,54,69,165